Protein AF-A0A662HX03-F1 (afdb_monomer_lite)

pLDDT: mean 86.52, std 17.06, range [43.28, 98.62]

Structure (mmCIF, N/CA/C/O backbone):
data_AF-A0A662HX03-F1
#
_entry.id   AF-A0A662HX03-F1
#
loop_
_atom_site.group_PDB
_atom_site.id
_atom_site.type_symbol
_atom_site.label_atom_id
_atom_site.label_alt_id
_atom_site.label_comp_id
_atom_site.label_asym_id
_atom_site.label_entity_id
_atom_site.label_seq_id
_atom_site.pdbx_PDB_ins_code
_atom_site.Cartn_x
_atom_site.Cartn_y
_atom_site.Cartn_z
_atom_site.occupancy
_atom_site.B_iso_or_equiv
_atom_site.auth_seq_id
_atom_site.auth_comp_id
_atom_site.auth_asym_id
_atom_site.auth_atom_id
_atom_site.pdbx_PDB_model_num
ATOM 1 N N . MET A 1 1 ? 20.211 -4.390 15.177 1.00 45.00 1 MET A N 1
ATOM 2 C CA . MET A 1 1 ? 19.194 -3.454 14.641 1.00 45.00 1 MET A CA 1
ATOM 3 C C . MET A 1 1 ? 19.089 -3.689 13.137 1.00 45.00 1 MET A C 1
ATOM 5 O O . MET A 1 1 ? 20.115 -3.589 12.473 1.00 45.00 1 MET A O 1
ATOM 9 N N . LYS A 1 2 ? 17.927 -4.091 12.595 1.00 43.28 2 LYS A N 1
ATOM 10 C CA . LYS A 1 2 ? 17.779 -4.252 11.134 1.00 43.28 2 LYS A CA 1
ATOM 11 C C . LYS A 1 2 ? 18.059 -2.888 10.472 1.00 43.28 2 LYS A C 1
ATOM 13 O O . LYS A 1 2 ? 17.545 -1.883 10.964 1.00 43.28 2 LYS A O 1
ATOM 18 N N . PRO A 1 3 ? 18.909 -2.809 9.437 1.00 43.97 3 PRO A N 1
ATOM 19 C CA . PRO A 1 3 ? 19.333 -1.528 8.883 1.00 43.97 3 PRO A CA 1
ATOM 20 C C . PRO A 1 3 ? 18.139 -0.793 8.257 1.00 43.97 3 PRO A C 1
ATOM 22 O O . PRO A 1 3 ? 17.571 -1.262 7.273 1.00 43.97 3 PRO A O 1
ATOM 25 N N . LYS A 1 4 ? 17.780 0.372 8.818 1.00 51.69 4 LYS A N 1
ATOM 26 C CA . LYS A 1 4 ? 16.650 1.220 8.380 1.00 51.69 4 LYS A CA 1
ATOM 27 C C . LYS A 1 4 ? 16.718 1.611 6.894 1.00 51.69 4 LYS A C 1
ATOM 29 O O . LYS A 1 4 ? 15.686 1.735 6.249 1.00 51.69 4 LYS A O 1
ATOM 34 N N . ILE A 1 5 ? 17.927 1.743 6.341 1.00 55.06 5 ILE A N 1
ATOM 35 C CA . ILE A 1 5 ? 18.169 2.197 4.960 1.00 55.06 5 ILE A CA 1
ATOM 36 C C . ILE A 1 5 ? 17.634 1.192 3.920 1.00 55.06 5 ILE A C 1
ATOM 38 O O . ILE A 1 5 ? 17.110 1.604 2.891 1.00 55.06 5 ILE A O 1
ATOM 42 N N . LYS A 1 6 ? 17.690 -0.121 4.200 1.00 58.91 6 LYS A N 1
ATOM 43 C CA . LYS A 1 6 ? 17.178 -1.160 3.281 1.00 58.91 6 LYS A CA 1
ATOM 44 C C . LYS A 1 6 ? 15.645 -1.240 3.243 1.00 58.91 6 LYS A C 1
ATOM 46 O O . LYS A 1 6 ? 15.093 -1.708 2.253 1.00 58.91 6 LYS A O 1
ATOM 51 N N . GLY A 1 7 ? 14.968 -0.810 4.313 1.00 63.53 7 GLY A N 1
ATOM 52 C CA . GLY A 1 7 ? 13.501 -0.798 4.390 1.00 63.53 7 GLY A CA 1
ATOM 53 C C . GLY A 1 7 ? 12.884 0.243 3.455 1.00 63.53 7 GLY A C 1
ATOM 54 O O . GLY A 1 7 ? 11.995 -0.066 2.672 1.00 63.53 7 GLY A O 1
ATOM 55 N N . ILE A 1 8 ? 13.451 1.452 3.438 1.00 68.31 8 ILE A N 1
ATOM 56 C CA . ILE A 1 8 ? 12.942 2.555 2.606 1.00 68.31 8 ILE A CA 1
ATOM 57 C C . ILE A 1 8 ? 13.043 2.218 1.111 1.00 68.31 8 ILE A C 1
ATOM 59 O O . ILE A 1 8 ? 12.127 2.500 0.345 1.00 68.31 8 ILE A O 1
ATOM 63 N N . SER A 1 9 ? 14.130 1.569 0.679 1.00 83.69 9 SER A N 1
ATOM 64 C CA . SER A 1 9 ? 14.280 1.194 -0.731 1.00 83.69 9 SER A CA 1
ATOM 65 C C . SER A 1 9 ? 13.248 0.161 -1.190 1.00 83.69 9 SER A C 1
ATOM 67 O O . SER A 1 9 ? 12.807 0.229 -2.332 1.00 83.69 9 SER A O 1
ATOM 69 N N . ILE A 1 10 ? 12.856 -0.790 -0.329 1.00 90.38 10 ILE A N 1
ATOM 70 C CA . ILE A 1 10 ? 11.871 -1.812 -0.713 1.00 90.38 10 ILE A CA 1
ATOM 71 C C . ILE A 1 10 ? 10.446 -1.247 -0.731 1.00 90.38 10 ILE A C 1
ATOM 73 O O . ILE A 1 10 ? 9.691 -1.572 -1.643 1.00 90.38 10 ILE A O 1
ATOM 77 N N . GLU A 1 11 ? 10.110 -0.353 0.207 1.00 92.06 11 GLU A N 1
ATOM 78 C CA . GLU A 1 11 ? 8.830 0.374 0.231 1.00 92.06 11 GLU A CA 1
ATOM 79 C C . GLU A 1 11 ? 8.634 1.170 -1.072 1.00 92.06 11 GLU A C 1
ATOM 81 O O . GLU A 1 11 ? 7.568 1.099 -1.679 1.00 92.06 11 GLU A O 1
ATOM 86 N N . ASN A 1 12 ? 9.684 1.838 -1.569 1.00 94.12 12 ASN A N 1
ATOM 87 C CA . ASN A 1 12 ? 9.629 2.579 -2.836 1.00 94.12 12 ASN A CA 1
ATOM 88 C C . ASN A 1 12 ? 9.424 1.664 -4.059 1.00 94.12 12 ASN A C 1
ATOM 90 O O . ASN A 1 12 ? 8.658 1.999 -4.958 1.00 94.12 12 ASN A O 1
ATOM 94 N N . ILE A 1 13 ? 10.081 0.498 -4.103 1.00 94.38 13 ILE A N 1
ATOM 95 C CA . ILE A 1 13 ? 9.874 -0.474 -5.192 1.00 94.38 13 ILE A CA 1
ATOM 96 C C . ILE A 1 13 ? 8.438 -1.010 -5.158 1.00 94.38 13 ILE A C 1
ATOM 98 O O . ILE A 1 13 ? 7.800 -1.131 -6.204 1.00 94.38 13 ILE A O 1
ATOM 102 N N . ALA A 1 14 ? 7.914 -1.315 -3.969 1.00 95.44 14 ALA A N 1
ATOM 103 C CA . ALA A 1 14 ? 6.538 -1.773 -3.806 1.00 95.44 14 ALA A CA 1
ATOM 104 C C . ALA A 1 14 ? 5.532 -0.712 -4.282 1.00 95.44 14 ALA A C 1
ATOM 106 O O . ALA A 1 14 ? 4.612 -1.036 -5.033 1.00 95.44 14 ALA A O 1
ATOM 107 N N . GLU A 1 15 ? 5.746 0.553 -3.912 1.00 97.06 15 GLU A N 1
ATOM 108 C CA . GLU A 1 15 ? 4.951 1.695 -4.374 1.00 97.06 15 GLU A CA 1
ATOM 109 C C . GLU A 1 15 ? 4.909 1.779 -5.907 1.00 97.06 15 GLU A C 1
ATOM 111 O O . GLU A 1 15 ? 3.834 1.892 -6.505 1.00 97.06 15 GLU A O 1
ATOM 116 N N . GLU A 1 16 ? 6.067 1.671 -6.559 1.00 97.44 16 G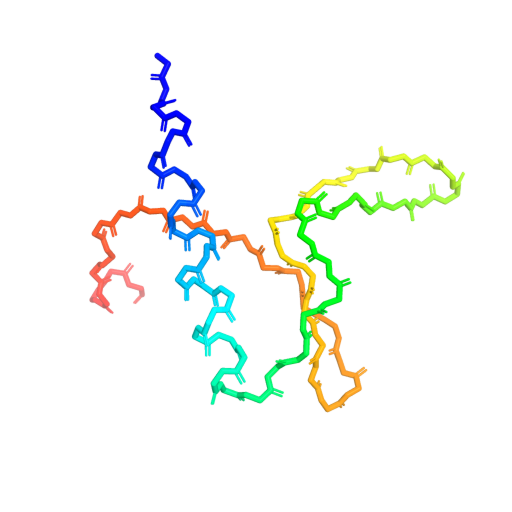LU A N 1
ATOM 117 C CA . GLU A 1 16 ? 6.165 1.748 -8.015 1.00 97.44 16 GLU A CA 1
ATOM 118 C C . GLU A 1 16 ? 5.481 0.559 -8.706 1.00 97.44 16 GLU A C 1
ATOM 120 O O . GLU A 1 16 ? 4.758 0.743 -9.688 1.00 97.44 16 GLU A O 1
ATOM 125 N N . VAL A 1 17 ? 5.644 -0.658 -8.178 1.00 96.88 17 VAL A N 1
ATOM 126 C CA . VAL A 1 17 ? 4.965 -1.856 -8.698 1.00 96.88 17 VAL A CA 1
ATOM 127 C C . VAL A 1 17 ? 3.446 -1.717 -8.593 1.00 96.88 17 VAL A C 1
ATOM 129 O O . VAL A 1 17 ? 2.747 -1.983 -9.572 1.00 96.88 17 VAL A O 1
ATOM 132 N N . LEU A 1 18 ? 2.932 -1.280 -7.441 1.00 98.00 18 LEU A N 1
ATOM 133 C CA . LEU A 1 18 ? 1.499 -1.056 -7.227 1.00 98.00 18 LEU A CA 1
ATOM 134 C C . LEU A 1 18 ? 0.960 0.007 -8.187 1.00 98.00 18 LEU A C 1
ATOM 136 O O . LEU A 1 18 ? -0.035 -0.225 -8.876 1.00 98.00 18 LEU A O 1
ATOM 140 N N . THR A 1 19 ? 1.664 1.131 -8.312 1.00 98.12 19 THR A N 1
ATOM 141 C CA . THR A 1 19 ? 1.278 2.220 -9.218 1.00 98.12 19 THR A CA 1
ATOM 142 C C . THR A 1 19 ? 1.211 1.738 -10.669 1.00 98.12 19 THR A C 1
ATOM 144 O O . THR A 1 19 ? 0.201 1.934 -11.345 1.00 98.12 19 THR A O 1
ATOM 147 N N . ARG A 1 20 ? 2.228 1.003 -11.143 1.00 98.25 20 ARG A N 1
ATOM 148 C CA . ARG A 1 20 ? 2.252 0.417 -12.500 1.00 98.25 20 ARG A CA 1
ATOM 149 C C . ARG A 1 20 ? 1.143 -0.616 -12.740 1.00 98.25 20 ARG A C 1
ATOM 151 O O . ARG A 1 20 ? 0.786 -0.871 -13.886 1.00 98.25 20 ARG A O 1
ATOM 158 N N . ARG A 1 21 ? 0.592 -1.217 -11.682 1.00 97.69 21 ARG A N 1
ATOM 159 C CA . ARG A 1 21 ? -0.542 -2.161 -11.726 1.00 97.69 21 ARG A CA 1
ATOM 160 C C . ARG A 1 21 ? -1.910 -1.467 -11.623 1.00 97.69 21 ARG A C 1
ATOM 162 O O . ARG A 1 21 ? -2.938 -2.154 -11.587 1.00 97.69 21 ARG A O 1
ATOM 169 N N . GLY A 1 22 ? -1.931 -0.134 -11.593 1.00 98.06 22 GLY A N 1
ATOM 170 C CA . GLY A 1 22 ? -3.143 0.684 -11.569 1.00 98.06 22 GLY A CA 1
ATOM 171 C C . GLY A 1 22 ? -3.698 0.956 -10.172 1.00 98.06 22 GLY A C 1
ATOM 172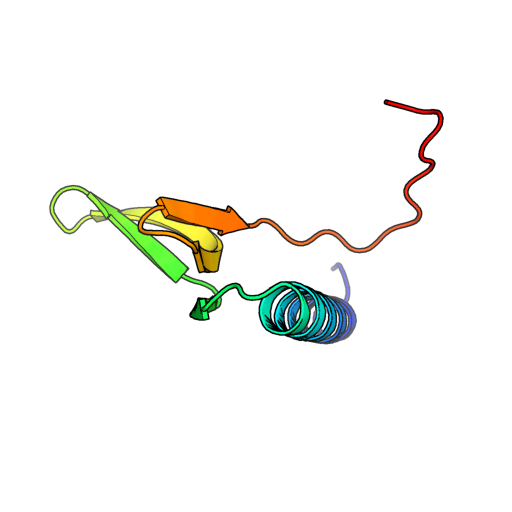 O O . GLY A 1 22 ? -4.852 1.352 -10.059 1.00 98.06 22 GLY A O 1
ATOM 173 N N . TYR A 1 23 ? -2.917 0.728 -9.114 1.00 98.62 23 TYR A N 1
ATOM 174 C CA . TYR A 1 23 ? -3.305 1.142 -7.768 1.00 98.62 23 TYR A CA 1
ATOM 175 C C . TYR A 1 23 ? -2.959 2.614 -7.545 1.00 98.62 23 TYR A C 1
ATOM 177 O O . TYR A 1 23 ? -1.902 3.091 -7.960 1.00 98.62 23 TYR A O 1
ATOM 185 N N . ARG A 1 24 ? -3.822 3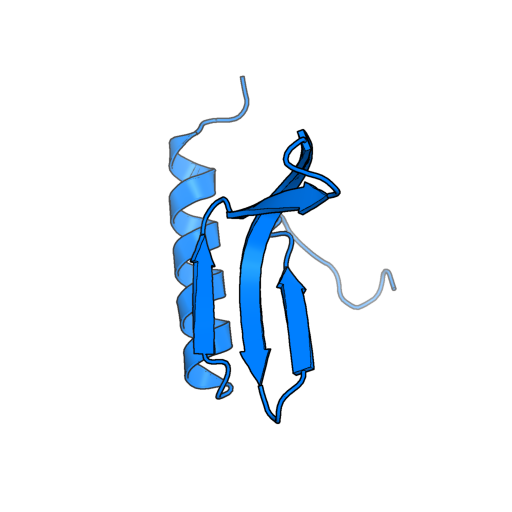.323 -6.823 1.00 98.38 24 ARG A N 1
ATOM 186 C CA . ARG A 1 24 ? -3.563 4.664 -6.304 1.00 98.38 24 ARG A CA 1
ATOM 187 C C . ARG A 1 24 ? -3.020 4.560 -4.885 1.00 98.38 24 ARG A C 1
ATOM 189 O O . ARG A 1 24 ? -3.651 3.962 -4.019 1.00 98.38 24 ARG A O 1
ATOM 196 N N . ILE A 1 25 ? -1.872 5.175 -4.630 1.00 98.06 25 ILE A N 1
ATOM 197 C CA . ILE A 1 25 ? -1.279 5.226 -3.291 1.00 98.06 25 ILE A CA 1
ATOM 198 C C . ILE A 1 25 ? -2.003 6.301 -2.478 1.00 98.06 25 ILE A C 1
ATOM 200 O O . ILE A 1 25 ? -1.991 7.478 -2.833 1.00 98.06 25 ILE A O 1
ATOM 204 N N . VAL A 1 26 ? -2.672 5.890 -1.403 1.00 97.88 26 VAL A N 1
ATOM 205 C CA . VAL A 1 26 ? -3.411 6.782 -0.496 1.00 97.88 26 VAL A CA 1
ATOM 206 C C . VAL A 1 26 ? -2.484 7.341 0.580 1.00 97.88 26 VAL A C 1
ATOM 208 O O . VAL A 1 26 ? -2.612 8.501 0.963 1.00 97.88 26 VAL A O 1
ATOM 211 N N . GLY A 1 27 ? -1.535 6.537 1.061 1.00 96.56 27 GLY A N 1
ATOM 212 C CA . GLY A 1 27 ? -0.557 6.967 2.053 1.00 96.56 27 GLY A CA 1
ATOM 213 C C . GLY A 1 27 ? 0.518 5.919 2.316 1.00 96.56 27 GLY A C 1
ATOM 214 O O . GLY A 1 27 ? 0.342 4.744 2.001 1.00 96.56 27 GLY A O 1
ATOM 215 N N . LYS A 1 28 ? 1.626 6.364 2.910 1.00 95.56 28 LYS A N 1
ATOM 216 C CA . LYS A 1 28 ? 2.745 5.524 3.359 1.00 95.56 28 LYS A CA 1
ATOM 217 C C . LYS A 1 28 ? 2.914 5.651 4.865 1.00 95.56 28 LYS A C 1
ATOM 219 O O . LYS A 1 28 ? 2.640 6.730 5.393 1.00 95.56 28 LYS A O 1
ATOM 224 N N . ARG A 1 29 ? 3.373 4.586 5.535 1.00 94.06 29 ARG A N 1
ATOM 225 C CA . ARG A 1 29 ? 3.443 4.488 7.010 1.00 94.06 29 ARG A CA 1
ATOM 226 C C . ARG A 1 29 ? 2.131 4.967 7.631 1.00 94.06 29 ARG A C 1
ATOM 228 O O . ARG A 1 29 ? 2.091 5.854 8.484 1.00 94.06 29 ARG A O 1
ATOM 235 N N . TYR A 1 30 ? 1.038 4.477 7.057 1.00 95.44 30 TYR A N 1
ATOM 236 C CA . TYR A 1 30 ? -0.291 5.002 7.294 1.00 95.44 30 TYR A CA 1
ATOM 237 C C . TYR A 1 30 ? -0.823 4.460 8.616 1.00 95.44 30 TYR A C 1
ATOM 239 O O . TYR A 1 30 ? -0.905 3.247 8.808 1.00 95.44 30 TYR A O 1
ATOM 247 N N . ARG A 1 31 ? -1.217 5.362 9.518 1.00 96.19 31 ARG A N 1
ATOM 248 C CA . ARG A 1 31 ? -1.838 4.990 10.790 1.00 96.19 31 ARG A CA 1
ATOM 249 C C . ARG A 1 31 ? -3.339 4.827 10.639 1.00 96.19 31 ARG A C 1
ATOM 251 O O . ARG A 1 31 ? -4.033 5.744 10.201 1.00 96.19 31 ARG A O 1
ATOM 258 N N . ILE A 1 32 ? -3.832 3.664 11.040 1.00 93.88 32 ILE A N 1
ATOM 259 C CA . ILE A 1 32 ? -5.254 3.347 11.075 1.00 93.88 32 ILE A CA 1
ATOM 260 C C . ILE A 1 32 ? -5.810 3.821 12.413 1.00 93.88 32 ILE A C 1
ATOM 262 O O . ILE A 1 32 ? -5.349 3.392 13.475 1.00 93.88 32 ILE A O 1
ATOM 266 N N . LYS A 1 33 ? -6.822 4.690 12.340 1.00 95.19 33 LYS A N 1
ATOM 267 C CA . LYS A 1 33 ? -7.537 5.211 13.502 1.00 95.19 33 LYS A CA 1
ATOM 268 C C . LYS A 1 33 ? -8.936 4.627 13.594 1.00 95.19 33 LYS A C 1
ATOM 270 O O . LYS A 1 33 ? -9.676 4.657 12.613 1.00 95.19 33 LYS A O 1
ATOM 275 N N . VAL A 1 34 ? -9.312 4.188 14.788 1.00 93.69 34 VAL A N 1
ATOM 276 C CA . VAL A 1 34 ? -10.690 3.835 15.149 1.00 93.69 34 VAL A CA 1
ATOM 277 C C . VAL A 1 34 ? -11.056 4.674 16.363 1.00 93.69 34 VAL A C 1
ATOM 279 O O . VAL A 1 34 ? -10.295 4.728 17.321 1.00 93.69 34 VAL A O 1
ATOM 282 N N . GLU A 1 35 ? -12.163 5.416 16.276 1.00 95.19 35 GLU A N 1
ATOM 283 C CA . GLU A 1 35 ? -12.615 6.327 17.346 1.00 95.19 35 GLU A CA 1
ATOM 284 C C . GLU A 1 35 ? -11.533 7.333 17.797 1.00 95.19 35 GLU A C 1
ATOM 286 O O . GLU A 1 35 ? -11.421 7.704 18.960 1.00 95.19 35 GLU A O 1
ATOM 291 N N . GLY A 1 36 ? -10.695 7.779 16.853 1.00 94.06 36 GLY A N 1
ATOM 292 C CA . GLY A 1 36 ? -9.599 8.719 17.113 1.00 94.06 36 GLY A CA 1
ATOM 293 C C . GLY A 1 36 ? -8.333 8.094 17.710 1.00 94.06 36 GLY A C 1
ATOM 294 O O . GLY A 1 36 ? -7.312 8.781 17.786 1.00 94.06 36 GLY A O 1
ATOM 295 N N . VAL A 1 37 ? -8.361 6.806 18.058 1.00 94.94 37 VAL A N 1
ATOM 296 C CA . VAL A 1 37 ? -7.228 6.062 18.618 1.00 94.94 37 VAL A CA 1
ATOM 297 C C . VAL A 1 37 ? -6.451 5.368 17.500 1.00 94.94 37 VAL A C 1
ATOM 299 O O . VAL A 1 37 ? -7.041 4.684 16.666 1.00 94.94 37 VAL A O 1
ATOM 302 N N . ASP A 1 38 ? -5.124 5.535 17.481 1.00 95.31 38 ASP A N 1
ATOM 303 C CA . ASP A 1 38 ? -4.224 4.785 16.594 1.00 95.31 38 ASP A CA 1
ATOM 304 C C . ASP A 1 38 ? -4.212 3.306 17.022 1.00 95.31 38 ASP A C 1
ATOM 306 O O . ASP A 1 38 ? -3.744 2.987 18.116 1.00 95.31 38 ASP A O 1
ATOM 310 N N . ILE A 1 39 ? -4.710 2.406 16.171 1.00 96.12 39 ILE A N 1
ATOM 311 C CA . ILE A 1 39 ? -4.784 0.964 16.480 1.00 96.12 39 ILE A CA 1
ATOM 312 C C . ILE A 1 39 ? -3.778 0.119 15.694 1.00 96.12 39 ILE A C 1
ATOM 314 O O . ILE A 1 39 ? -3.443 -0.986 16.114 1.00 96.12 39 ILE A O 1
ATOM 318 N N . ALA A 1 40 ? -3.302 0.618 14.552 1.00 94.25 40 ALA A N 1
ATOM 319 C CA . ALA A 1 40 ? -2.350 -0.075 13.694 1.00 94.25 40 ALA A CA 1
ATOM 320 C C . ALA A 1 40 ? -1.604 0.908 12.782 1.00 94.25 40 ALA A C 1
ATOM 322 O O . ALA A 1 40 ? -2.070 2.019 12.523 1.00 94.25 40 ALA A O 1
ATOM 323 N N . GLU A 1 41 ? -0.465 0.469 12.256 1.00 95.00 41 GLU A N 1
ATOM 324 C CA . GLU A 1 41 ? 0.279 1.138 11.188 1.00 95.00 41 GLU A CA 1
ATOM 325 C C . GLU A 1 41 ? 0.491 0.133 10.053 1.00 95.00 41 GLU A C 1
ATOM 327 O O . GLU A 1 41 ? 0.760 -1.039 10.314 1.00 95.00 41 GLU A O 1
ATOM 332 N N . VAL A 1 42 ? 0.334 0.586 8.811 1.00 95.81 42 VAL A N 1
ATOM 333 C CA . VAL A 1 42 ? 0.586 -0.209 7.601 1.00 95.81 42 VAL A CA 1
ATOM 334 C C . VAL A 1 42 ? 1.593 0.516 6.717 1.00 95.81 42 VAL A C 1
ATOM 336 O O . VAL A 1 42 ? 1.576 1.748 6.639 1.00 95.81 42 VAL A O 1
ATOM 339 N N . ASP A 1 43 ? 2.461 -0.225 6.031 1.00 96.00 43 ASP A N 1
ATOM 340 C CA . ASP A 1 43 ? 3.516 0.386 5.214 1.00 96.00 43 ASP A CA 1
ATOM 341 C C . ASP A 1 43 ? 2.934 1.224 4.073 1.00 96.00 43 ASP A C 1
ATOM 343 O O . ASP A 1 43 ? 3.374 2.355 3.848 1.00 96.00 43 ASP A O 1
ATOM 347 N N . ILE A 1 44 ? 1.924 0.699 3.372 1.00 97.12 44 ILE A N 1
ATOM 348 C CA . ILE A 1 44 ? 1.238 1.389 2.276 1.00 97.12 44 ILE A CA 1
ATOM 349 C C . ILE A 1 44 ? -0.273 1.155 2.387 1.00 97.12 44 ILE A C 1
ATOM 351 O O . ILE A 1 44 ? -0.738 0.022 2.498 1.00 97.12 44 ILE A O 1
ATOM 355 N N . LEU A 1 45 ? -1.052 2.233 2.295 1.00 98.06 45 LEU A N 1
ATOM 356 C CA . LEU A 1 45 ? -2.485 2.172 2.017 1.00 98.06 45 LEU A CA 1
ATOM 357 C C . LEU A 1 45 ? -2.694 2.450 0.526 1.00 98.06 45 LEU A C 1
ATOM 359 O O . LEU A 1 45 ? -2.347 3.531 0.046 1.00 98.06 45 LEU A O 1
ATOM 363 N N . ALA A 1 46 ? -3.257 1.489 -0.200 1.00 98.44 46 ALA A N 1
ATOM 364 C CA . ALA A 1 46 ? -3.525 1.591 -1.633 1.00 98.44 46 ALA A CA 1
ATOM 365 C C . ALA A 1 46 ? -5.024 1.476 -1.930 1.00 98.44 46 ALA A C 1
ATOM 367 O O . ALA A 1 46 ? -5.780 0.915 -1.140 1.00 98.44 46 ALA A O 1
ATOM 368 N N . GLU A 1 47 ? -5.456 1.992 -3.075 1.00 98.38 47 GLU A N 1
ATOM 369 C CA . GLU A 1 47 ? -6.839 1.905 -3.540 1.00 98.38 47 GLU A CA 1
ATOM 370 C C . GLU A 1 47 ? -6.888 1.539 -5.024 1.00 98.38 47 GLU A C 1
ATOM 372 O O . GLU A 1 47 ? -6.094 2.053 -5.816 1.00 98.38 47 GLU A O 1
ATOM 377 N N . LYS A 1 48 ? -7.811 0.661 -5.406 1.00 98.31 48 LYS A N 1
ATOM 378 C CA . LYS A 1 48 ? -8.082 0.312 -6.803 1.00 98.31 48 LYS A CA 1
ATOM 379 C C . LYS A 1 48 ? -9.525 -0.160 -6.934 1.00 98.31 48 LYS A C 1
ATOM 381 O O . LYS A 1 48 ? -10.005 -0.873 -6.065 1.00 98.31 48 LYS A O 1
ATOM 386 N N . ASP A 1 49 ? -10.209 0.271 -7.993 1.00 97.44 49 ASP A N 1
ATOM 387 C CA . ASP A 1 49 ? -11.591 -0.129 -8.299 1.00 97.44 49 ASP A CA 1
ATOM 388 C C . ASP A 1 49 ? -12.577 0.087 -7.126 1.00 97.44 49 ASP A C 1
ATOM 390 O O . ASP A 1 49 ? -13.533 -0.657 -6.940 1.00 97.44 49 ASP A O 1
ATOM 3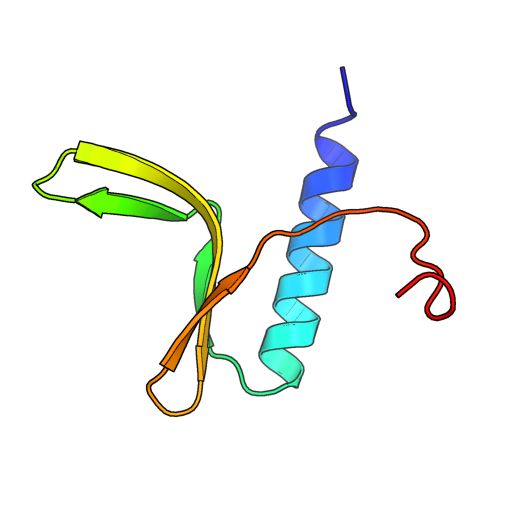94 N N . GLY A 1 50 ? -12.340 1.132 -6.321 1.00 96.88 50 GLY A N 1
ATOM 395 C CA . GLY A 1 50 ? -13.153 1.475 -5.147 1.00 96.88 50 GLY A CA 1
ATOM 396 C C . GLY A 1 50 ? -12.819 0.690 -3.873 1.00 96.88 50 GLY A C 1
ATOM 397 O O . GLY A 1 50 ? -13.342 1.020 -2.809 1.00 96.88 50 GLY A O 1
ATOM 398 N N . GLU A 1 51 ? -11.921 -0.292 -3.939 1.00 98.06 51 GLU A N 1
ATOM 399 C CA . GLU A 1 51 ? -11.466 -1.066 -2.785 1.00 98.06 51 GLU A CA 1
ATOM 400 C C . GLU A 1 51 ? -10.150 -0.535 -2.222 1.00 98.06 51 GLU A C 1
ATOM 402 O O . GLU A 1 51 ? -9.260 -0.107 -2.962 1.00 98.06 51 GLU A O 1
ATOM 407 N N . ARG A 1 52 ? -10.005 -0.597 -0.892 1.00 97.06 52 ARG A N 1
ATOM 408 C CA . ARG A 1 52 ? -8.773 -0.223 -0.186 1.00 97.06 52 ARG A CA 1
ATOM 409 C C . ARG A 1 52 ? -8.019 -1.449 0.301 1.00 97.06 52 ARG A C 1
ATOM 411 O O . ARG A 1 52 ? -8.605 -2.367 0.864 1.00 97.06 52 ARG A O 1
ATOM 418 N N . TYR A 1 53 ? -6.701 -1.391 0.164 1.00 97.81 53 TYR A N 1
ATOM 419 C CA . TYR A 1 53 ? -5.777 -2.465 0.495 1.00 97.81 53 TYR A CA 1
ATOM 420 C C . TYR A 1 53 ? -4.732 -1.959 1.487 1.00 97.81 53 TYR A C 1
ATOM 422 O O . TYR A 1 53 ? -4.026 -0.982 1.223 1.00 97.81 53 TYR A O 1
ATOM 430 N N . ALA A 1 54 ? -4.625 -2.644 2.622 1.00 96.75 54 ALA A N 1
ATOM 431 C CA . ALA A 1 54 ? -3.508 -2.506 3.545 1.00 96.75 54 ALA A CA 1
ATOM 432 C C . ALA A 1 54 ? -2.358 -3.394 3.059 1.00 96.75 54 ALA A C 1
ATOM 434 O O . ALA A 1 54 ? -2.503 -4.615 2.995 1.00 96.75 54 ALA A O 1
ATOM 435 N N . VAL A 1 55 ? -1.231 -2.789 2.694 1.00 96.44 55 VAL A N 1
ATOM 436 C CA . VAL A 1 55 ? -0.074 -3.497 2.143 1.00 96.44 55 VA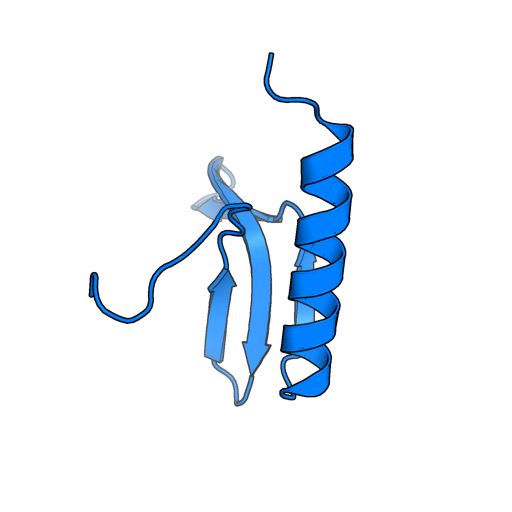L A CA 1
ATOM 437 C C . VAL A 1 55 ? 1.082 -3.434 3.133 1.00 96.44 55 VAL A C 1
ATOM 439 O O . VAL A 1 55 ? 1.541 -2.355 3.502 1.00 96.44 55 VAL A O 1
ATOM 442 N N . GLU A 1 56 ? 1.559 -4.612 3.521 1.00 94.25 56 GLU A N 1
ATOM 443 C CA . GLU A 1 56 ? 2.765 -4.822 4.321 1.00 94.25 56 GLU A CA 1
ATOM 444 C C . GLU A 1 56 ? 3.925 -5.196 3.391 1.00 94.25 56 GLU A C 1
ATOM 446 O O . GLU A 1 56 ? 3.815 -6.118 2.575 1.00 94.25 56 GLU A O 1
ATOM 451 N N . VAL A 1 57 ? 5.058 -4.514 3.519 1.00 92.56 57 VAL A N 1
ATOM 452 C CA . VAL A 1 57 ? 6.221 -4.690 2.652 1.00 92.56 57 VAL A CA 1
ATOM 453 C C . VAL A 1 57 ? 7.309 -5.452 3.398 1.00 92.56 57 VAL A C 1
ATOM 455 O O . VAL A 1 57 ? 7.822 -5.032 4.434 1.00 92.56 57 VAL A O 1
ATOM 458 N N . LYS A 1 58 ? 7.738 -6.589 2.841 1.00 88.12 58 LYS A N 1
ATOM 459 C CA . LYS A 1 58 ? 8.847 -7.377 3.397 1.00 88.12 58 LYS A CA 1
ATOM 460 C C . LYS A 1 58 ? 9.949 -7.567 2.367 1.00 88.12 58 LYS A C 1
ATOM 462 O O . LYS A 1 58 ? 9.710 -8.001 1.247 1.00 88.12 58 LYS A O 1
ATOM 467 N N . ALA A 1 59 ? 11.181 -7.268 2.773 1.00 84.25 59 ALA A N 1
ATOM 468 C CA . ALA A 1 59 ? 12.373 -7.563 1.988 1.00 84.25 59 ALA A CA 1
ATOM 469 C C . ALA A 1 59 ? 12.921 -8.947 2.357 1.00 84.25 59 ALA A C 1
ATOM 471 O O . ALA A 1 59 ? 13.199 -9.222 3.526 1.00 84.25 59 ALA A O 1
ATOM 472 N N . GLY A 1 60 ? 13.131 -9.795 1.355 1.00 79.25 60 GLY A N 1
ATOM 473 C CA . GLY A 1 60 ? 13.701 -11.127 1.526 1.00 79.25 60 GLY A CA 1
ATOM 474 C C . GLY A 1 60 ? 13.656 -11.924 0.228 1.00 79.25 60 GLY A C 1
ATOM 475 O O . GLY A 1 60 ? 13.062 -11.489 -0.755 1.00 79.25 60 GLY A O 1
ATOM 476 N N . ARG A 1 61 ? 14.293 -13.097 0.221 1.00 74.62 61 ARG A N 1
ATOM 477 C CA . ARG A 1 61 ? 14.047 -14.089 -0.827 1.00 74.62 61 ARG A CA 1
ATOM 478 C C . ARG A 1 61 ? 12.711 -14.754 -0.509 1.00 74.62 61 ARG A C 1
ATOM 480 O O . ARG A 1 61 ? 12.581 -15.345 0.556 1.00 74.62 61 ARG A O 1
ATOM 487 N N . VAL A 1 62 ? 11.747 -14.624 -1.410 1.00 63.06 62 VAL A N 1
ATOM 488 C CA . VAL A 1 62 ? 10.516 -15.417 -1.406 1.00 63.06 62 VAL A CA 1
ATOM 489 C C . VAL A 1 62 ? 10.678 -16.489 -2.474 1.00 63.06 62 VAL A C 1
ATOM 491 O O . VAL A 1 62 ? 11.061 -16.193 -3.606 1.00 63.06 62 VAL A O 1
ATOM 494 N N . SER A 1 63 ? 10.441 -17.733 -2.087 1.00 59.84 63 SER A N 1
ATOM 495 C CA . SER A 1 63 ? 10.332 -18.873 -2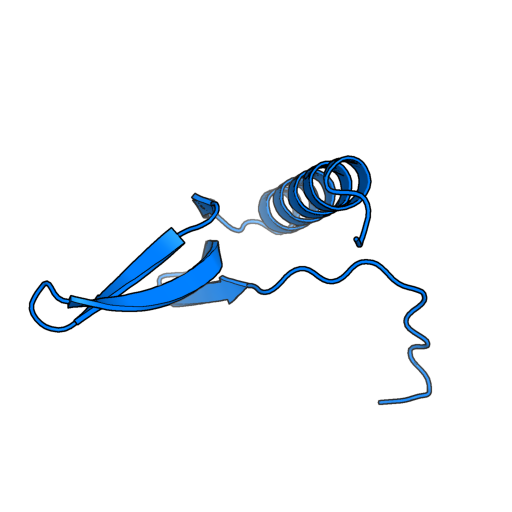.986 1.00 59.84 63 SER A CA 1
ATOM 496 C C . SER A 1 63 ? 8.843 -19.082 -3.251 1.00 59.84 63 SER A C 1
ATOM 498 O O . SER A 1 63 ? 8.046 -19.154 -2.320 1.00 59.84 63 SER A O 1
ATOM 500 N N . VAL A 1 64 ? 8.451 -19.097 -4.526 1.00 58.44 64 VAL A N 1
ATOM 501 C CA . VAL A 1 64 ? 7.048 -19.281 -4.948 1.00 58.44 64 VAL A CA 1
ATOM 502 C C . VAL A 1 64 ? 6.558 -20.721 -4.773 1.00 58.44 64 VAL A C 1
ATOM 504 O O . VAL A 1 64 ? 5.371 -20.974 -4.920 1.00 58.44 64 VAL A O 1
ATOM 507 N N . THR A 1 65 ? 7.462 -21.655 -4.473 1.00 59.91 65 THR A N 1
ATOM 508 C CA . THR A 1 65 ? 7.154 -23.066 -4.195 1.00 59.91 65 THR A CA 1
ATOM 509 C C . THR A 1 65 ? 6.872 -23.350 -2.722 1.00 59.91 65 THR A C 1
ATOM 511 O O . THR A 1 65 ? 6.523 -24.478 -2.397 1.00 59.91 65 THR A O 1
ATOM 514 N N . ASP A 1 66 ? 7.006 -22.352 -1.846 1.00 54.16 66 ASP A N 1
ATOM 515 C CA . ASP A 1 66 ? 6.794 -22.511 -0.401 1.00 54.16 66 ASP A CA 1
ATOM 516 C C . ASP A 1 66 ? 5.419 -21.977 0.058 1.00 54.16 66 ASP A C 1
ATOM 518 O O . ASP A 1 66 ? 5.233 -21.722 1.250 1.00 54.16 66 ASP A O 1
ATOM 522 N N . LEU A 1 67 ? 4.479 -21.769 -0.879 1.00 46.38 67 LEU A N 1
ATOM 523 C CA . LEU A 1 67 ? 3.097 -21.354 -0.608 1.00 46.38 67 LEU A CA 1
ATOM 524 C C . LEU A 1 67 ? 2.119 -22.526 -0.755 1.00 46.38 67 LEU A C 1
ATOM 526 O O . LEU A 1 67 ? 2.203 -23.224 -1.791 1.00 46.38 67 LEU A O 1
#

Radius of gyration: 13.67 Å; chains: 1; bounding box: 32×32×31 Å

Secondary structure (DSSP, 8-state):
---HHHHHHHHHHHHHHHHHTTPEEEEEEEEEEETTEEEEEEEEEEEETTEEEEE----SPPPTT--

Sequence (67 aa):
MKPKIKGISIENIAEEVLTRRGYRIVGKRYRIKVEGVDIAEVDILAEKDGERYAVEVKAGRVSVTDL

Foldseek 3Di:
DPDPVVVVVQLVVVVVVCVVVPKDWPDAQDFDDDPNDGDDTAGTWIDDPRDIDRDHTDDDDDDPVVD